Protein AF-A0A090RTE5-F1 (afdb_monomer_lite)

Structure (mmCIF, N/CA/C/O backbone):
data_AF-A0A090RTE5-F1
#
_entry.id   AF-A0A090RTE5-F1
#
loop_
_atom_site.group_PDB
_atom_site.id
_atom_site.type_symbol
_atom_site.label_atom_id
_atom_site.label_alt_id
_atom_site.label_comp_id
_atom_site.label_asym_id
_atom_site.label_entity_id
_atom_site.label_seq_id
_atom_site.pdbx_PDB_ins_code
_atom_site.Cartn_x
_atom_site.Cartn_y
_atom_site.Cartn_z
_atom_site.occupancy
_atom_site.B_iso_or_equiv
_atom_site.auth_seq_id
_atom_site.auth_comp_id
_atom_site.auth_asym_id
_atom_site.auth_atom_id
_atom_site.pdbx_PDB_model_num
ATOM 1 N N . MET A 1 1 ? 14.015 2.602 -26.929 1.00 35.00 1 MET A N 1
ATOM 2 C CA . MET A 1 1 ? 13.199 2.163 -25.782 1.00 35.00 1 MET A CA 1
ATOM 3 C C . MET A 1 1 ? 12.607 3.424 -25.193 1.00 35.00 1 MET A C 1
ATOM 5 O O . MET A 1 1 ? 13.375 4.236 -24.695 1.00 35.00 1 MET A O 1
ATOM 9 N N . SER A 1 2 ? 11.314 3.673 -25.407 1.00 33.59 2 SER A N 1
ATOM 10 C CA . SER A 1 2 ? 10.661 4.865 -24.858 1.00 33.59 2 SER A CA 1
ATOM 11 C C . SER A 1 2 ? 10.631 4.763 -23.338 1.00 33.59 2 SER A C 1
ATOM 13 O O . SER A 1 2 ? 10.265 3.712 -22.812 1.00 33.59 2 SER A O 1
ATOM 15 N N . LEU A 1 3 ? 11.028 5.843 -22.657 1.00 36.47 3 LEU A N 1
ATOM 16 C CA . LEU A 1 3 ? 10.610 6.089 -21.280 1.00 36.47 3 LEU A CA 1
ATOM 17 C C . LEU A 1 3 ? 9.085 5.937 -21.239 1.00 36.47 3 LEU A C 1
ATOM 19 O O . LEU A 1 3 ? 8.408 6.473 -22.116 1.00 36.47 3 LEU A O 1
ATOM 23 N N . LEU A 1 4 ? 8.571 5.185 -20.266 1.00 43.97 4 LEU A N 1
ATOM 24 C CA . LEU A 1 4 ? 7.146 5.133 -19.963 1.00 43.97 4 LEU A CA 1
ATOM 25 C C . LEU A 1 4 ? 6.580 6.561 -19.939 1.00 43.97 4 LEU A C 1
ATOM 27 O O . LEU A 1 4 ? 7.003 7.383 -19.127 1.00 43.97 4 LEU A O 1
ATOM 31 N N . ASP A 1 5 ? 5.613 6.832 -20.810 1.00 47.75 5 ASP A N 1
ATOM 32 C CA . ASP A 1 5 ? 4.724 7.981 -20.691 1.00 47.75 5 ASP A CA 1
ATOM 33 C C . ASP A 1 5 ? 3.800 7.734 -19.485 1.00 47.75 5 ASP A C 1
ATOM 35 O O . ASP A 1 5 ? 2.705 7.192 -19.606 1.00 47.75 5 ASP A O 1
ATOM 39 N N . LEU A 1 6 ? 4.273 8.072 -18.285 1.00 52.59 6 LEU A N 1
ATOM 40 C CA . LEU A 1 6 ? 3.440 8.225 -17.089 1.00 52.59 6 LEU A CA 1
ATOM 41 C C . LEU A 1 6 ? 2.962 9.679 -17.028 1.00 52.59 6 LEU A C 1
ATOM 43 O O . LEU A 1 6 ? 3.388 10.441 -16.165 1.00 52.59 6 LEU A O 1
A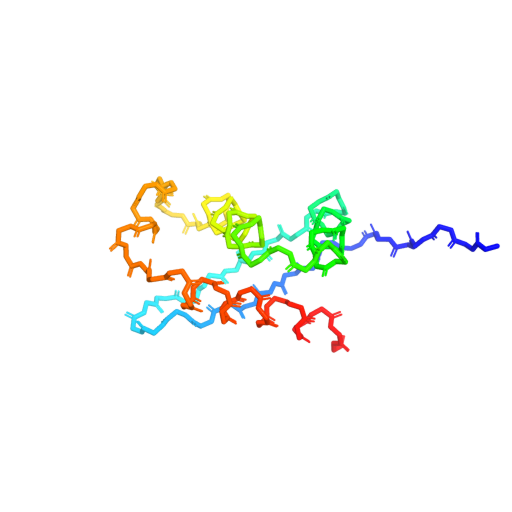TOM 47 N N . HIS A 1 7 ? 2.146 10.095 -17.999 1.00 51.34 7 HIS A N 1
ATOM 48 C CA . HIS A 1 7 ? 1.658 11.479 -18.067 1.00 51.34 7 HIS A CA 1
ATOM 49 C C . HIS A 1 7 ? 0.320 11.709 -17.369 1.00 51.34 7 HIS A C 1
ATOM 51 O O . HIS A 1 7 ? -0.077 12.863 -17.221 1.00 51.34 7 HIS A O 1
ATOM 57 N N . GLU A 1 8 ? -0.363 10.658 -16.913 1.00 53.34 8 GLU A N 1
ATOM 58 C CA . GLU A 1 8 ? -1.695 10.814 -16.338 1.00 53.34 8 GLU A CA 1
ATOM 59 C C . GLU A 1 8 ? -1.759 10.259 -14.912 1.00 53.34 8 GLU A C 1
ATOM 61 O O . GLU A 1 8 ? -1.415 9.089 -14.705 1.00 53.34 8 GLU A O 1
ATOM 66 N N . PRO A 1 9 ? -2.168 11.088 -13.928 1.00 57.47 9 PRO A N 1
ATOM 67 C CA . PRO A 1 9 ? -2.491 10.610 -12.592 1.00 57.47 9 PRO A CA 1
ATOM 68 C C . PRO A 1 9 ? -3.498 9.467 -12.704 1.00 57.47 9 PRO A C 1
ATOM 70 O O . PRO A 1 9 ? -4.571 9.623 -13.295 1.00 57.47 9 PRO A O 1
ATOM 73 N N . LYS A 1 10 ? -3.139 8.291 -12.184 1.00 63.44 10 LYS A N 1
ATOM 74 C CA . LYS A 1 10 ? -4.049 7.145 -12.166 1.00 63.44 10 LYS A CA 1
ATOM 75 C C . LYS A 1 10 ? -4.771 7.133 -10.833 1.00 63.44 10 LYS A C 1
ATOM 77 O O . LYS A 1 10 ? -4.161 6.895 -9.795 1.00 63.44 10 LYS A O 1
ATOM 82 N N . THR A 1 11 ? -6.078 7.372 -10.887 1.00 65.50 11 THR A N 1
ATOM 83 C CA . THR A 1 11 ? -6.956 7.213 -9.732 1.00 65.50 11 THR A CA 1
ATOM 84 C C . THR A 1 11 ? -7.329 5.750 -9.576 1.00 65.50 11 THR A C 1
ATOM 86 O O . THR A 1 11 ? -7.902 5.153 -10.488 1.00 65.50 11 THR A O 1
ATOM 89 N N . ILE A 1 12 ? -7.042 5.180 -8.411 1.00 65.00 12 ILE A N 1
ATOM 90 C CA . ILE A 1 12 ? -7.434 3.809 -8.092 1.00 65.00 12 ILE A CA 1
ATOM 91 C C . ILE A 1 12 ? -8.419 3.835 -6.939 1.00 65.00 12 ILE A C 1
ATOM 93 O O . ILE A 1 12 ? -8.187 4.482 -5.918 1.00 65.00 12 ILE A O 1
ATOM 97 N N . THR A 1 13 ? -9.531 3.135 -7.130 1.00 65.00 13 THR A N 1
ATOM 98 C CA . THR A 1 13 ? -10.524 2.909 -6.089 1.00 65.00 13 THR A CA 1
ATOM 99 C C . THR A 1 13 ? -10.142 1.661 -5.314 1.00 65.00 13 THR A C 1
ATOM 101 O O . THR A 1 13 ? -10.101 0.570 -5.880 1.00 65.00 13 THR A O 1
ATOM 104 N N . VAL A 1 14 ? -9.892 1.822 -4.019 1.00 65.00 14 VAL A N 1
ATOM 105 C CA . VAL A 1 14 ? -9.683 0.694 -3.109 1.00 65.00 14 VAL A CA 1
ATOM 106 C C . VAL A 1 14 ? -10.911 0.509 -2.241 1.00 65.00 14 VAL A C 1
ATOM 108 O O . VAL A 1 14 ? -11.356 1.440 -1.563 1.00 65.00 14 VAL A O 1
ATOM 111 N N . GLU A 1 15 ? -11.438 -0.714 -2.241 1.00 64.31 15 GLU A N 1
ATOM 112 C CA . GLU A 1 15 ? -12.460 -1.128 -1.291 1.00 64.31 15 GLU A CA 1
ATOM 113 C C . GLU A 1 15 ? -11.789 -1.611 -0.003 1.00 64.31 15 GLU A C 1
ATOM 115 O O . GLU A 1 15 ? -11.149 -2.661 0.054 1.00 64.31 15 GLU A O 1
ATOM 120 N N . LEU A 1 16 ? -11.942 -0.819 1.053 1.00 66.19 16 LEU A N 1
ATOM 121 C CA . LEU A 1 16 ? -11.543 -1.197 2.400 1.00 66.19 16 LEU A CA 1
ATOM 122 C C . LEU A 1 16 ? -12.747 -1.872 3.069 1.00 66.19 16 LEU A C 1
ATOM 124 O O . LEU A 1 16 ? -13.818 -1.271 3.148 1.00 66.19 16 LEU A O 1
ATOM 128 N N . LYS A 1 17 ? -12.601 -3.114 3.554 1.00 59.88 17 LYS A N 1
ATOM 129 C CA . LYS A 1 17 ? -13.706 -3.879 4.168 1.00 59.88 17 LYS A CA 1
ATOM 130 C C . LYS A 1 17 ? -14.389 -3.067 5.279 1.00 59.88 17 LYS A C 1
ATOM 132 O O . LYS A 1 17 ? -13.851 -2.908 6.370 1.00 59.88 17 LYS A O 1
ATOM 137 N N . GLY A 1 18 ? -15.594 -2.566 4.998 1.00 56.47 18 GLY A N 1
ATOM 138 C CA . GLY A 1 18 ? -16.403 -1.795 5.949 1.00 56.47 18 GLY A CA 1
ATOM 139 C C . GLY A 1 18 ? -16.033 -0.314 6.098 1.00 56.47 18 GLY A C 1
ATOM 140 O O . GLY A 1 18 ? -16.531 0.328 7.021 1.00 56.47 18 GLY A O 1
ATOM 141 N N . ARG A 1 19 ? -15.194 0.245 5.217 1.00 62.28 19 ARG A N 1
ATOM 142 C CA . ARG A 1 19 ? -14.835 1.674 5.194 1.00 62.28 19 ARG A CA 1
ATOM 143 C C . ARG A 1 19 ? -15.149 2.299 3.827 1.00 62.28 19 ARG A C 1
ATOM 145 O O . ARG A 1 19 ? -15.256 1.574 2.839 1.00 62.28 19 ARG A O 1
ATOM 152 N N . PRO A 1 20 ? -15.344 3.629 3.758 1.00 58.38 20 PRO A N 1
ATOM 153 C CA . PRO A 1 20 ? -15.554 4.313 2.487 1.00 58.38 20 PRO A CA 1
ATOM 154 C C . PRO A 1 20 ? -14.374 4.090 1.534 1.00 58.38 20 PRO A C 1
ATOM 156 O O . PRO A 1 20 ? -13.231 3.936 1.966 1.00 58.38 20 PRO A O 1
ATOM 159 N N . PHE A 1 21 ? -14.678 4.072 0.235 1.00 62.41 21 PHE A N 1
ATOM 160 C CA . PHE A 1 21 ? -13.682 3.956 -0.824 1.00 62.41 21 PHE A CA 1
ATOM 161 C C . PHE A 1 21 ? -12.607 5.032 -0.680 1.00 62.41 21 PHE A C 1
ATOM 163 O O . PHE A 1 21 ? -12.926 6.209 -0.501 1.00 62.41 21 PHE A O 1
ATOM 170 N N . VAL A 1 22 ? -11.345 4.628 -0.814 1.00 64.69 22 VAL A N 1
ATOM 171 C CA . VAL A 1 22 ? -10.227 5.570 -0.897 1.00 64.69 22 VAL A CA 1
ATOM 172 C C . VAL A 1 22 ? -9.855 5.727 -2.361 1.00 64.69 22 VAL A C 1
ATOM 174 O O . VAL A 1 22 ? -9.602 4.741 -3.056 1.00 64.69 22 VAL A O 1
ATOM 177 N N . PHE A 1 23 ? -9.857 6.974 -2.826 1.00 63.66 23 PHE A N 1
ATOM 178 C CA . PHE A 1 23 ? -9.319 7.344 -4.126 1.00 63.66 23 PHE A CA 1
ATOM 179 C C . PHE A 1 23 ? -7.855 7.688 -3.934 1.00 63.66 23 PHE A C 1
ATOM 181 O O . PHE A 1 23 ? -7.547 8.674 -3.274 1.00 63.66 23 PHE A O 1
ATOM 188 N N . VAL A 1 24 ? -6.966 6.881 -4.498 1.00 68.62 24 VAL A N 1
ATOM 189 C CA . VAL A 1 24 ? -5.532 7.174 -4.479 1.00 68.62 24 VAL A CA 1
ATOM 190 C C . VAL A 1 24 ? -5.129 7.721 -5.825 1.00 68.62 24 VAL A C 1
ATOM 192 O O . VAL A 1 24 ? -5.301 7.041 -6.837 1.00 68.62 24 VAL A O 1
ATOM 195 N N . ASP A 1 25 ? -4.612 8.944 -5.820 1.00 70.94 25 ASP A N 1
ATOM 196 C CA . ASP A 1 25 ? -3.936 9.540 -6.956 1.00 70.94 25 ASP A CA 1
ATOM 197 C C . ASP A 1 25 ? -2.451 9.153 -6.907 1.00 70.94 25 ASP A C 1
ATOM 199 O O . ASP A 1 25 ? -1.704 9.546 -6.005 1.00 70.94 25 ASP A O 1
ATOM 203 N N . LEU A 1 26 ? -2.035 8.310 -7.852 1.00 72.50 26 LEU A N 1
ATOM 204 C CA . LEU A 1 26 ? -0.642 7.911 -7.991 1.00 72.50 26 LEU A CA 1
ATOM 205 C C . LEU A 1 26 ? 0.102 8.874 -8.906 1.00 72.50 26 LEU A C 1
ATOM 207 O O . LEU A 1 26 ? -0.088 8.881 -10.124 1.00 72.50 26 LEU A O 1
ATOM 211 N N . SER A 1 27 ? 1.055 9.602 -8.325 1.00 76.75 27 SER A N 1
ATOM 212 C CA . SER A 1 27 ? 2.061 10.309 -9.113 1.00 76.75 27 SER A CA 1
ATOM 213 C C . SER A 1 27 ? 2.962 9.329 -9.879 1.00 76.75 27 SER A C 1
ATOM 215 O O . SER A 1 27 ? 3.188 8.191 -9.457 1.00 76.75 27 SER A O 1
ATOM 217 N N . ALA A 1 28 ? 3.566 9.794 -10.977 1.00 74.62 28 ALA A N 1
ATOM 218 C CA . ALA A 1 28 ? 4.521 9.004 -11.759 1.00 74.62 28 ALA A CA 1
ATOM 219 C C . ALA A 1 28 ? 5.674 8.439 -10.902 1.00 74.62 28 ALA A C 1
ATOM 221 O O . ALA A 1 28 ? 6.093 7.300 -11.095 1.00 74.62 28 ALA A O 1
ATOM 222 N N . ALA A 1 29 ? 6.156 9.206 -9.917 1.00 79.94 29 ALA A N 1
ATOM 223 C CA . ALA A 1 29 ? 7.216 8.775 -9.007 1.00 79.94 29 ALA A CA 1
ATOM 224 C C . ALA A 1 29 ? 6.762 7.643 -8.070 1.00 79.94 29 ALA A C 1
ATOM 226 O O . ALA A 1 29 ? 7.494 6.675 -7.871 1.00 79.94 29 ALA A O 1
ATOM 227 N N . GLN A 1 30 ? 5.546 7.735 -7.526 1.00 80.88 30 GLN A N 1
ATOM 228 C CA . GLN A 1 30 ? 4.965 6.683 -6.687 1.00 80.88 30 GLN A CA 1
ATOM 229 C C . GLN A 1 30 ? 4.692 5.404 -7.479 1.00 80.88 30 GLN A C 1
ATOM 231 O O . GLN A 1 30 ? 4.916 4.312 -6.967 1.00 80.88 30 GLN A O 1
ATOM 236 N N . TYR A 1 31 ? 4.263 5.532 -8.735 1.00 79.00 31 TYR A N 1
ATOM 237 C CA . TYR A 1 31 ? 4.079 4.387 -9.620 1.00 79.00 31 TYR A CA 1
ATOM 238 C C . TYR A 1 31 ? 5.401 3.655 -9.898 1.00 79.00 31 TYR A C 1
ATOM 240 O O . TYR A 1 31 ? 5.450 2.432 -9.799 1.00 79.00 31 TYR A O 1
ATOM 248 N N . ILE A 1 32 ? 6.485 4.386 -10.189 1.00 81.12 32 ILE A N 1
ATOM 249 C CA . ILE A 1 32 ? 7.822 3.792 -10.366 1.00 81.12 32 ILE A CA 1
ATOM 250 C C . ILE A 1 32 ? 8.263 3.087 -9.076 1.00 81.12 32 ILE A C 1
ATOM 252 O O . ILE A 1 32 ? 8.641 1.921 -9.116 1.00 81.12 32 ILE A O 1
ATOM 256 N N . LYS A 1 33 ? 8.110 3.748 -7.920 1.00 83.38 33 LYS A N 1
ATOM 257 C CA . LYS A 1 33 ? 8.424 3.166 -6.605 1.00 83.38 33 LYS A CA 1
ATOM 258 C C . LYS A 1 33 ? 7.626 1.881 -6.340 1.00 83.38 33 LYS A C 1
ATOM 260 O O . LYS A 1 33 ? 8.173 0.928 -5.797 1.00 83.38 33 LYS A O 1
ATOM 265 N N . LEU A 1 34 ? 6.357 1.827 -6.753 1.00 82.19 34 LEU A N 1
ATOM 266 C CA . LEU A 1 34 ? 5.518 0.630 -6.651 1.00 82.19 34 LEU A CA 1
ATOM 267 C C . LEU A 1 34 ? 6.052 -0.515 -7.514 1.00 82.19 34 LEU A C 1
ATOM 269 O O . LEU A 1 34 ? 6.137 -1.642 -7.031 1.00 82.19 34 LEU A O 1
ATOM 273 N N . GLN A 1 35 ? 6.450 -0.235 -8.756 1.00 78.88 35 GLN A N 1
ATOM 274 C CA . GLN A 1 35 ? 7.046 -1.240 -9.640 1.00 78.88 35 GLN A CA 1
ATOM 275 C C . GLN A 1 35 ? 8.368 -1.788 -9.094 1.00 78.88 35 GLN A C 1
ATOM 277 O O . GLN A 1 35 ? 8.571 -3.002 -9.119 1.00 78.88 35 GLN A O 1
ATOM 282 N N . ASP A 1 36 ? 9.234 -0.915 -8.577 1.00 84.75 36 ASP A N 1
ATOM 283 C CA . ASP A 1 36 ? 10.529 -1.308 -8.016 1.00 84.75 36 ASP A CA 1
ATOM 284 C C . ASP A 1 36 ? 10.343 -2.223 -6.797 1.00 84.75 36 ASP A C 1
ATOM 286 O O . ASP A 1 36 ? 10.888 -3.325 -6.748 1.00 84.75 36 ASP A O 1
ATOM 290 N N . VAL A 1 37 ? 9.481 -1.829 -5.855 1.00 85.69 37 VAL A N 1
ATOM 291 C CA . VAL A 1 37 ? 9.198 -2.617 -4.646 1.00 85.69 37 VAL A CA 1
ATOM 292 C C . VAL A 1 37 ? 8.539 -3.963 -4.976 1.00 85.69 37 VAL A C 1
ATOM 294 O O . VAL A 1 37 ? 8.841 -4.979 -4.348 1.00 85.69 37 VAL A O 1
ATOM 297 N N . MET A 1 38 ? 7.673 -4.013 -5.992 1.00 80.88 38 MET A N 1
ATOM 298 C CA . MET A 1 38 ? 7.126 -5.279 -6.489 1.00 80.88 38 MET A CA 1
ATOM 299 C C . MET A 1 38 ? 8.200 -6.191 -7.090 1.00 80.88 38 MET A C 1
ATOM 301 O O . MET A 1 38 ? 8.125 -7.409 -6.924 1.00 80.88 38 MET A O 1
ATOM 305 N N . ALA A 1 39 ? 9.184 -5.624 -7.793 1.00 82.44 39 ALA A N 1
ATOM 306 C CA . ALA A 1 39 ? 10.279 -6.383 -8.390 1.00 82.44 39 ALA A CA 1
ATOM 307 C C . ALA A 1 39 ? 11.228 -6.967 -7.329 1.00 82.44 39 ALA A C 1
ATOM 309 O O . ALA A 1 39 ? 11.782 -8.048 -7.531 1.00 82.44 39 ALA A O 1
ATOM 310 N N . GLU A 1 40 ? 11.377 -6.288 -6.189 1.00 85.00 40 GLU A N 1
ATOM 311 C CA . GLU A 1 40 ? 12.150 -6.764 -5.036 1.00 85.00 40 GLU A CA 1
ATOM 312 C C . GLU A 1 40 ? 11.481 -7.935 -4.295 1.00 85.00 40 GLU A C 1
ATOM 314 O O . GLU A 1 40 ? 12.151 -8.644 -3.544 1.00 85.00 40 GLU A O 1
ATOM 319 N N . ALA A 1 41 ? 10.184 -8.174 -4.529 1.00 80.00 41 ALA A N 1
ATOM 320 C CA . ALA A 1 41 ? 9.390 -9.223 -3.885 1.00 80.00 41 ALA A CA 1
ATOM 321 C C . ALA A 1 41 ? 9.451 -9.194 -2.342 1.00 80.00 41 ALA A C 1
ATOM 323 O O . ALA A 1 41 ? 9.279 -10.229 -1.693 1.00 80.00 41 ALA A O 1
ATOM 324 N N . ASP A 1 42 ? 9.677 -8.015 -1.751 1.00 86.25 42 ASP A N 1
ATOM 325 C CA . ASP A 1 42 ? 9.628 -7.805 -0.305 1.00 86.25 42 ASP A CA 1
ATOM 326 C C . ASP A 1 42 ? 8.196 -7.405 0.112 1.00 86.25 42 ASP A C 1
ATOM 328 O O . ASP A 1 42 ? 7.771 -6.265 -0.115 1.00 86.25 42 ASP A O 1
ATOM 332 N N . PRO A 1 43 ? 7.434 -8.315 0.751 1.00 81.69 43 PRO A N 1
ATOM 333 C CA . PRO A 1 43 ? 6.052 -8.050 1.146 1.00 81.69 43 PRO A CA 1
ATOM 334 C C . PRO A 1 43 ? 5.942 -6.937 2.194 1.00 81.69 43 PRO A C 1
ATOM 336 O O . PRO A 1 43 ? 4.923 -6.247 2.261 1.00 81.69 43 PRO A O 1
ATOM 339 N N . LYS A 1 44 ? 6.987 -6.724 3.003 1.00 85.94 44 LYS A N 1
ATOM 340 C CA . LYS A 1 44 ? 7.005 -5.674 4.017 1.00 85.94 44 LYS A CA 1
ATOM 341 C C . LYS A 1 44 ? 7.246 -4.315 3.376 1.00 85.94 44 LYS A C 1
ATOM 343 O O . LYS A 1 44 ? 6.517 -3.374 3.683 1.00 85.94 44 LYS A O 1
ATOM 348 N N . ALA A 1 45 ? 8.226 -4.213 2.479 1.00 87.88 45 ALA A N 1
ATOM 349 C CA . ALA A 1 45 ? 8.467 -2.984 1.724 1.00 87.88 45 ALA A CA 1
ATOM 350 C C . ALA A 1 45 ? 7.227 -2.584 0.909 1.00 87.88 45 ALA A C 1
ATOM 352 O O . ALA A 1 45 ? 6.838 -1.415 0.903 1.00 87.88 45 ALA A O 1
ATOM 353 N N . PHE A 1 46 ? 6.557 -3.570 0.303 1.00 87.31 46 PHE A N 1
ATOM 354 C CA . PHE A 1 46 ? 5.308 -3.361 -0.421 1.00 87.31 46 PHE A CA 1
ATOM 355 C C . PHE A 1 46 ? 4.214 -2.818 0.492 1.00 87.31 46 PHE A C 1
ATOM 357 O O . PHE A 1 46 ? 3.667 -1.754 0.216 1.00 87.31 46 PHE A O 1
ATOM 364 N N . ALA A 1 47 ? 3.954 -3.476 1.623 1.00 88.06 47 ALA A N 1
ATOM 365 C CA . ALA A 1 47 ? 2.947 -3.018 2.572 1.00 88.06 47 ALA A CA 1
ATOM 366 C C . ALA A 1 47 ? 3.221 -1.589 3.083 1.00 88.06 47 ALA A C 1
ATOM 368 O O . ALA A 1 47 ? 2.306 -0.772 3.130 1.00 88.06 47 ALA A O 1
ATOM 369 N N . HIS A 1 48 ? 4.477 -1.250 3.389 1.00 89.38 48 HIS A N 1
ATOM 370 C CA . HIS A 1 48 ? 4.854 0.110 3.789 1.00 89.38 48 HIS A CA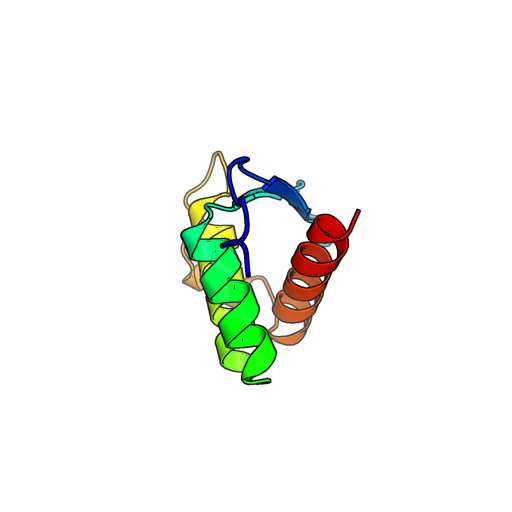 1
ATOM 371 C C . HIS A 1 48 ? 4.524 1.157 2.727 1.00 89.38 48 HIS A C 1
ATOM 373 O O . HIS A 1 48 ? 3.948 2.193 3.054 1.00 89.38 48 HIS A O 1
ATOM 379 N N . LEU A 1 49 ? 4.844 0.882 1.461 1.00 87.81 49 LEU A N 1
ATOM 380 C CA . LEU A 1 49 ? 4.511 1.793 0.372 1.00 87.81 49 LEU A CA 1
ATOM 381 C C . LEU A 1 49 ? 2.996 1.980 0.238 1.00 87.81 49 LEU A C 1
ATOM 383 O O . LEU A 1 49 ? 2.530 3.092 0.018 1.00 87.81 49 LEU A O 1
ATOM 387 N N . ILE A 1 50 ? 2.213 0.913 0.397 1.00 86.56 50 ILE A N 1
ATOM 388 C CA . ILE A 1 50 ? 0.752 1.004 0.346 1.00 86.56 50 ILE A CA 1
ATOM 389 C C . ILE A 1 50 ? 0.198 1.880 1.471 1.00 86.56 50 ILE A C 1
ATOM 391 O O . ILE A 1 50 ? -0.696 2.687 1.225 1.00 86.56 50 ILE A O 1
ATOM 395 N N . VAL A 1 51 ? 0.743 1.773 2.682 1.00 87.38 51 VAL A N 1
ATOM 396 C CA . VAL A 1 51 ? 0.347 2.642 3.799 1.00 87.38 51 VAL A CA 1
ATOM 397 C C . VAL A 1 51 ? 0.680 4.106 3.516 1.00 87.38 51 VAL A C 1
ATOM 399 O O . VAL A 1 51 ? -0.181 4.957 3.718 1.00 87.38 51 VAL A O 1
ATOM 402 N N . GLU A 1 52 ? 1.871 4.393 2.983 1.00 85.88 52 GLU A N 1
ATOM 403 C CA . GLU A 1 52 ? 2.277 5.746 2.567 1.00 85.88 52 GLU A CA 1
ATOM 404 C C . GLU A 1 52 ? 1.290 6.325 1.535 1.00 85.88 52 GLU A C 1
ATOM 406 O O . GLU A 1 52 ? 0.853 7.472 1.637 1.00 85.88 52 GLU A O 1
ATOM 411 N N . LEU A 1 53 ? 0.878 5.507 0.561 1.00 82.56 53 LEU A N 1
ATOM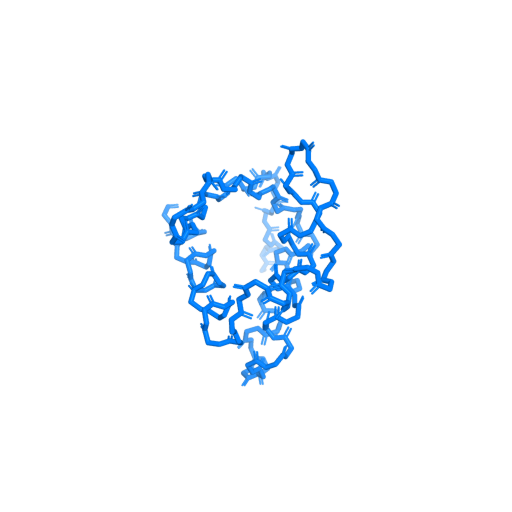 412 C CA . LEU A 1 53 ? -0.081 5.895 -0.472 1.00 82.56 53 LEU A CA 1
ATOM 413 C C . LEU A 1 53 ? -1.480 6.160 0.079 1.00 82.56 53 LEU A C 1
ATOM 415 O O . LEU A 1 53 ? -2.110 7.141 -0.318 1.00 82.56 53 LEU A O 1
ATOM 419 N N . LEU A 1 54 ? -1.959 5.303 0.979 1.00 80.12 54 LEU A N 1
ATOM 420 C CA . LEU A 1 54 ? -3.249 5.467 1.642 1.00 80.12 54 LEU A CA 1
ATOM 421 C C . LEU A 1 54 ? -3.252 6.724 2.522 1.00 80.12 54 LEU A C 1
ATOM 423 O O . LEU A 1 54 ? -4.160 7.542 2.395 1.00 80.12 54 LEU A O 1
ATOM 427 N N . ALA A 1 55 ? -2.219 6.926 3.344 1.00 80.06 55 ALA A N 1
ATOM 428 C CA . ALA A 1 55 ? -2.084 8.101 4.206 1.00 80.06 55 ALA A CA 1
ATOM 429 C C . ALA A 1 55 ? -2.071 9.410 3.400 1.00 80.06 55 ALA A C 1
ATOM 431 O O . ALA A 1 55 ? -2.701 10.389 3.791 1.00 80.06 55 ALA A O 1
ATOM 432 N N . ALA A 1 56 ? -1.412 9.418 2.237 1.00 76.00 56 ALA A N 1
ATOM 433 C CA . ALA A 1 56 ? -1.331 10.597 1.377 1.00 76.00 56 ALA A CA 1
ATOM 434 C C . ALA A 1 56 ? -2.645 10.948 0.649 1.00 76.00 56 ALA A C 1
ATOM 436 O O . ALA A 1 56 ? -2.780 12.067 0.157 1.00 76.00 56 ALA A O 1
ATOM 437 N N . ASN A 1 57 ? -3.595 10.011 0.539 1.00 71.31 57 ASN A N 1
ATOM 438 C CA . ASN A 1 57 ? -4.731 10.130 -0.382 1.00 71.31 57 ASN A CA 1
ATOM 439 C C . ASN A 1 57 ? -6.119 10.003 0.256 1.00 71.31 57 ASN A C 1
ATOM 441 O O . ASN A 1 57 ? -7.132 10.174 -0.427 1.00 71.31 57 ASN A O 1
ATOM 445 N N . ILE A 1 58 ? -6.210 9.738 1.557 1.00 67.25 58 ILE A N 1
ATOM 446 C CA . ILE A 1 58 ? -7.494 9.792 2.256 1.00 67.25 58 ILE A CA 1
ATOM 447 C C . ILE A 1 58 ? -7.930 11.261 2.352 1.00 67.25 58 ILE A C 1
ATOM 449 O O . ILE A 1 58 ? -7.496 12.029 3.207 1.00 67.25 58 ILE A O 1
ATOM 453 N N . GLN A 1 59 ? -8.795 11.678 1.426 1.00 53.59 59 GLN A N 1
ATOM 454 C CA . GLN A 1 59 ? -9.406 13.003 1.448 1.00 53.59 59 GLN A CA 1
ATOM 455 C C . GLN A 1 59 ? -10.388 13.103 2.623 1.00 53.59 59 GLN A C 1
ATOM 457 O O . GLN A 1 59 ? -11.472 12.525 2.580 1.00 53.59 59 GLN A O 1
ATOM 462 N N . GLY A 1 60 ? -10.033 13.877 3.651 1.00 51.88 60 GLY A N 1
ATOM 463 C CA . GLY A 1 60 ? -10.972 14.327 4.690 1.00 51.88 60 GLY A CA 1
ATOM 464 C C . GLY A 1 60 ? -10.564 14.029 6.131 1.00 51.88 60 GLY A C 1
ATOM 465 O O . GLY A 1 60 ? -11.030 14.722 7.030 1.00 51.88 60 GLY A O 1
ATOM 466 N N . GLU A 1 61 ? -9.652 13.086 6.347 1.00 54.75 61 GLU A N 1
ATOM 467 C CA . GLU A 1 61 ? -9.011 12.815 7.635 1.00 54.75 61 GLU A CA 1
ATOM 468 C C . GLU A 1 61 ? -7.549 12.470 7.342 1.00 54.75 61 GLU A C 1
ATOM 470 O O . GLU A 1 61 ? -7.286 11.530 6.595 1.00 54.75 61 GLU A O 1
ATOM 475 N N . GLU A 1 62 ? -6.594 13.222 7.901 1.00 54.62 62 GLU A N 1
ATOM 476 C CA . GLU A 1 62 ? -5.203 12.759 8.000 1.00 54.62 62 GLU A CA 1
ATOM 477 C C . GLU A 1 62 ? -5.203 11.510 8.894 1.00 54.62 62 GLU A C 1
ATOM 479 O O . GLU A 1 62 ? -5.007 11.592 10.106 1.00 54.62 62 GLU A O 1
ATOM 484 N N . LEU A 1 63 ? -5.492 10.344 8.312 1.00 64.94 63 LEU A N 1
ATOM 485 C CA . LEU A 1 63 ? -5.217 9.072 8.959 1.00 64.94 63 LEU A CA 1
ATOM 486 C C . LEU A 1 63 ? -3.696 8.935 8.981 1.00 64.94 63 LEU A C 1
ATOM 488 O O . LEU A 1 63 ? -3.062 8.749 7.941 1.00 64.94 63 LEU A O 1
ATOM 492 N N . ALA A 1 64 ? -3.111 9.067 10.170 1.00 73.75 64 ALA A N 1
ATOM 493 C CA . ALA A 1 64 ? -1.687 8.837 10.352 1.00 73.75 64 ALA A CA 1
ATOM 494 C C . ALA A 1 64 ? -1.348 7.399 9.927 1.00 73.75 64 ALA A C 1
ATOM 496 O O . ALA A 1 64 ? -2.154 6.488 10.130 1.00 73.75 64 ALA A O 1
ATOM 497 N N . GLU A 1 65 ? -0.149 7.171 9.384 1.00 79.88 65 GLU A N 1
ATOM 498 C CA . GLU A 1 65 ? 0.308 5.826 8.996 1.00 79.88 65 GLU A CA 1
ATOM 499 C C . GLU A 1 65 ? 0.105 4.805 10.129 1.00 79.88 65 GLU A C 1
ATOM 501 O O . GLU A 1 65 ? -0.308 3.671 9.892 1.00 79.88 65 GLU A O 1
ATOM 506 N N . GLU A 1 66 ? 0.317 5.235 11.375 1.00 81.31 66 GLU A N 1
ATOM 507 C CA . GLU A 1 66 ? 0.089 4.448 12.589 1.00 81.31 66 GLU A CA 1
ATOM 508 C C . GLU A 1 66 ? -1.351 3.928 12.690 1.00 81.31 66 GLU A C 1
ATOM 510 O O . GLU A 1 66 ? -1.565 2.754 12.974 1.00 81.31 66 GLU A O 1
ATOM 515 N N . GLN A 1 67 ? -2.346 4.756 12.371 1.00 78.81 67 GLN A N 1
ATOM 516 C CA . GLN A 1 67 ? -3.758 4.370 12.423 1.00 78.81 67 GLN A CA 1
ATOM 517 C C . GLN A 1 67 ? -4.121 3.370 11.324 1.00 78.81 67 GLN A C 1
ATOM 519 O O . GLN A 1 67 ? -5.038 2.570 11.497 1.00 78.81 67 GLN A O 1
ATOM 524 N N . ILE A 1 68 ? -3.409 3.395 10.195 1.00 80.69 68 ILE A N 1
ATOM 525 C CA . ILE A 1 68 ? -3.572 2.412 9.120 1.00 80.69 68 ILE A CA 1
ATOM 526 C C . ILE A 1 68 ? -2.981 1.070 9.566 1.00 80.69 68 ILE A C 1
ATOM 528 O O . ILE A 1 68 ? -3.641 0.043 9.422 1.00 80.69 68 ILE A O 1
ATOM 532 N N . TRP A 1 69 ? -1.800 1.075 10.187 1.00 84.50 69 TRP A N 1
ATOM 533 C CA . TRP A 1 69 ? -1.195 -0.132 10.762 1.00 84.50 69 TRP A CA 1
ATOM 534 C C . TRP A 1 69 ? -1.988 -0.723 11.933 1.00 84.50 69 TRP A C 1
ATOM 536 O O . TRP A 1 69 ? -1.984 -1.935 12.126 1.00 84.50 69 TRP A O 1
ATOM 546 N N . GLU A 1 70 ? -2.681 0.108 12.711 1.00 84.81 70 GLU A N 1
ATOM 547 C CA . GLU A 1 70 ? -3.601 -0.354 13.757 1.00 84.81 70 GLU A CA 1
ATOM 548 C C . GLU A 1 70 ? -4.920 -0.890 13.185 1.00 84.81 70 GLU A C 1
ATOM 550 O O . GLU A 1 70 ? -5.539 -1.782 13.769 1.00 84.81 70 GLU A O 1
ATOM 555 N N . ALA A 1 71 ? -5.368 -0.347 12.051 1.00 79.06 71 ALA A N 1
ATOM 556 C CA . ALA A 1 71 ? -6.634 -0.704 11.424 1.00 79.06 71 ALA A CA 1
ATOM 557 C C . ALA A 1 71 ? -6.567 -1.955 10.542 1.00 79.06 71 ALA A C 1
ATOM 559 O O . ALA A 1 71 ? -7.596 -2.610 10.374 1.00 79.06 71 ALA A O 1
ATOM 560 N N . PHE A 1 72 ? -5.406 -2.252 9.958 1.00 81.75 72 PHE A N 1
ATOM 561 C CA . PHE A 1 72 ? -5.241 -3.301 8.958 1.00 81.75 72 PHE A CA 1
ATOM 562 C C . PHE A 1 72 ? -4.041 -4.187 9.277 1.00 81.75 72 PHE A C 1
ATOM 564 O O . PHE A 1 72 ? -2.966 -3.717 9.648 1.00 81.75 72 PHE A O 1
ATOM 571 N N . SER A 1 73 ? -4.205 -5.490 9.072 1.00 86.94 73 SER A N 1
ATOM 572 C CA . SER A 1 73 ? -3.080 -6.420 9.076 1.00 86.94 73 SER A CA 1
ATOM 573 C C . SER A 1 73 ? -2.192 -6.228 7.842 1.00 86.94 73 SER A C 1
ATOM 575 O O . SER A 1 73 ? -2.617 -5.711 6.808 1.00 86.94 73 SER A O 1
ATOM 577 N N . ILE A 1 74 ? -0.943 -6.696 7.927 1.00 85.38 74 ILE A N 1
ATOM 578 C CA . ILE A 1 74 ? 0.001 -6.632 6.803 1.00 85.38 74 ILE A CA 1
ATOM 579 C C . ILE A 1 74 ? -0.513 -7.381 5.564 1.00 85.38 74 ILE A C 1
ATOM 581 O O . ILE A 1 74 ? -0.226 -6.966 4.445 1.00 85.38 74 ILE A O 1
ATOM 585 N N . ASP A 1 75 ? -1.281 -8.455 5.751 1.00 86.25 75 ASP A N 1
ATOM 586 C CA . ASP A 1 75 ? -1.865 -9.229 4.654 1.00 86.25 75 ASP A CA 1
ATOM 587 C C . ASP A 1 75 ? -2.985 -8.435 3.966 1.00 86.25 75 ASP A C 1
ATOM 589 O O . ASP A 1 75 ? -3.028 -8.370 2.741 1.00 86.25 75 ASP A O 1
ATOM 593 N N . GLU A 1 76 ? -3.832 -7.738 4.729 1.00 84.81 76 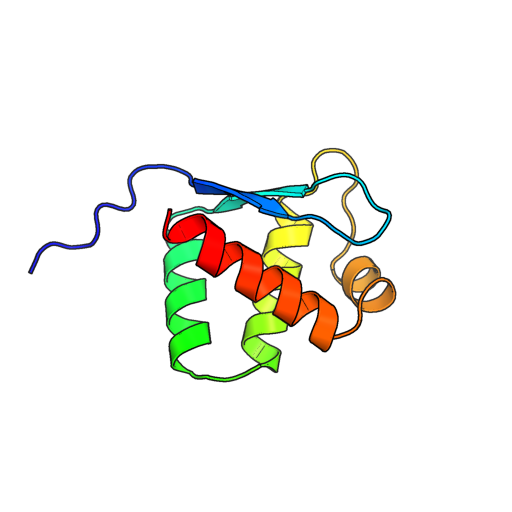GLU A N 1
ATOM 594 C CA . GLU A 1 76 ? -4.876 -6.863 4.174 1.00 84.81 76 GLU A CA 1
ATOM 595 C C . GLU A 1 76 ? -4.286 -5.672 3.411 1.00 84.81 76 GLU A C 1
ATOM 597 O O . GLU A 1 76 ? -4.754 -5.333 2.325 1.00 84.81 76 GLU A O 1
ATOM 602 N N . ILE A 1 77 ? -3.224 -5.060 3.942 1.00 85.12 77 ILE A N 1
ATOM 603 C CA . ILE A 1 77 ? -2.497 -3.979 3.265 1.00 85.12 77 ILE A CA 1
ATOM 604 C C . ILE A 1 77 ? -1.891 -4.485 1.948 1.00 85.12 77 ILE A C 1
ATOM 606 O O . ILE A 1 77 ? -1.950 -3.791 0.933 1.00 85.12 77 ILE A O 1
ATOM 610 N N . GLN A 1 78 ? -1.350 -5.704 1.925 1.00 83.75 78 GLN A N 1
ATOM 611 C CA . GLN A 1 78 ? -0.858 -6.314 0.689 1.00 83.75 78 GLN A CA 1
ATOM 612 C C . GLN A 1 78 ? -1.993 -6.607 -0.302 1.00 83.75 78 GLN A C 1
ATOM 614 O O . GLN A 1 78 ? -1.829 -6.333 -1.488 1.00 83.75 78 GLN A O 1
ATOM 619 N N . GLU A 1 79 ? -3.152 -7.101 0.146 1.00 85.19 79 GLU A N 1
ATOM 620 C CA . GLU A 1 79 ? -4.329 -7.302 -0.716 1.00 85.19 79 GLU A CA 1
ATOM 621 C C . GLU A 1 79 ? -4.792 -5.987 -1.361 1.00 85.19 79 GLU A C 1
ATOM 623 O O . GLU A 1 79 ? -5.056 -5.941 -2.564 1.00 85.19 79 GLU A O 1
ATOM 628 N N . ILE A 1 80 ? -4.832 -4.901 -0.586 1.00 81.38 80 ILE A N 1
ATOM 629 C CA . ILE A 1 80 ? -5.094 -3.542 -1.079 1.00 81.38 80 ILE A CA 1
ATOM 630 C C . ILE A 1 80 ? -4.032 -3.128 -2.110 1.00 81.38 80 ILE A C 1
ATOM 632 O O . ILE A 1 80 ? -4.354 -2.635 -3.191 1.00 81.38 80 ILE A O 1
ATOM 636 N N . GLY A 1 81 ? -2.763 -3.399 -1.808 1.00 81.50 81 GLY A N 1
ATOM 637 C CA . GLY A 1 81 ? -1.636 -3.260 -2.724 1.00 81.50 81 GLY A CA 1
ATOM 638 C C . GLY A 1 81 ? -1.85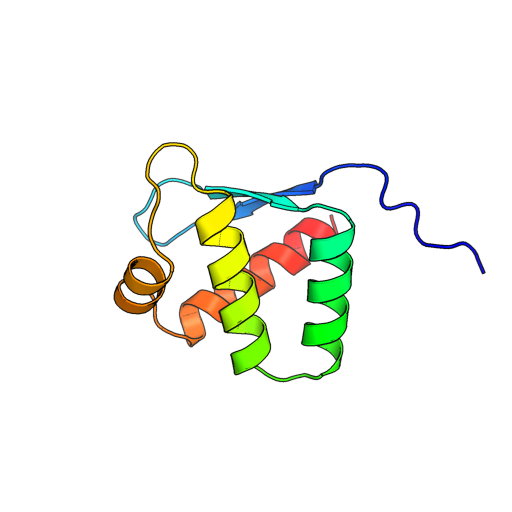0 -3.928 -4.073 1.00 81.50 81 GLY A C 1
ATOM 639 O O . GLY A 1 81 ? -1.649 -3.326 -5.126 1.00 81.50 81 GLY A O 1
ATOM 640 N N . LEU A 1 82 ? -2.289 -5.181 -4.060 1.00 81.88 82 LEU A N 1
ATOM 641 C CA . LEU A 1 82 ? -2.557 -5.943 -5.275 1.00 81.88 82 LEU A CA 1
ATOM 642 C C . LEU A 1 82 ? -3.744 -5.370 -6.054 1.00 81.88 82 LEU A C 1
ATOM 644 O O . LEU A 1 82 ? -3.710 -5.356 -7.287 1.00 81.88 82 LEU A O 1
ATOM 648 N N . GLN A 1 83 ? -4.756 -4.836 -5.362 1.00 77.62 83 GLN A N 1
ATOM 649 C CA . GLN A 1 83 ? -5.845 -4.106 -6.011 1.00 77.62 83 GLN A CA 1
ATOM 650 C C . GLN A 1 83 ? -5.326 -2.864 -6.744 1.00 77.62 83 GLN A C 1
ATOM 652 O O . GLN A 1 83 ? -5.718 -2.664 -7.896 1.00 77.62 83 GLN A O 1
ATOM 657 N N . PHE A 1 84 ? -4.379 -2.109 -6.161 1.00 74.62 84 PHE A N 1
ATOM 658 C CA . PHE A 1 84 ? -3.720 -0.996 -6.856 1.00 74.62 84 PHE A CA 1
ATOM 659 C C . PHE A 1 84 ? -3.120 -1.437 -8.192 1.00 74.62 84 PHE A C 1
ATOM 661 O O . PHE A 1 84 ? -3.438 -0.887 -9.243 1.00 74.62 84 PHE A O 1
ATOM 668 N N . VAL A 1 85 ? -2.313 -2.492 -8.170 1.00 73.75 85 VAL A N 1
ATOM 669 C CA . VAL A 1 85 ? -1.646 -3.034 -9.363 1.00 73.75 85 VAL A CA 1
ATOM 670 C C . VAL A 1 85 ? -2.650 -3.530 -10.406 1.00 73.75 85 VAL A C 1
ATOM 672 O O . VAL A 1 85 ? -2.488 -3.284 -11.605 1.00 73.75 85 VAL A O 1
ATOM 675 N N . SER A 1 86 ? -3.710 -4.207 -9.963 1.00 71.06 86 SER A N 1
ATOM 676 C CA . SER A 1 86 ? -4.751 -4.709 -10.861 1.00 71.06 86 SER A CA 1
ATOM 677 C C . SER A 1 86 ? -5.533 -3.574 -11.535 1.00 71.06 86 SER A C 1
ATOM 679 O O . SER A 1 86 ? -5.752 -3.630 -12.744 1.00 71.06 86 SER A O 1
ATOM 681 N N . GLY A 1 87 ? -5.857 -2.500 -10.803 1.00 65.50 87 GLY A N 1
ATOM 682 C CA . GLY A 1 87 ? -6.528 -1.315 -11.344 1.00 65.50 87 GLY A CA 1
ATOM 683 C C . GLY A 1 87 ? -5.657 -0.516 -12.319 1.00 65.50 87 GLY A C 1
ATOM 684 O O . GLY A 1 87 ? -6.171 0.128 -13.227 1.00 65.50 87 GLY A O 1
ATOM 685 N N . LEU A 1 88 ? -4.330 -0.607 -12.190 1.00 61.66 88 LEU A N 1
ATOM 686 C CA . LEU A 1 88 ? -3.372 0.015 -13.112 1.00 61.66 88 LEU A CA 1
ATOM 687 C C . LEU A 1 88 ? -3.280 -0.695 -14.473 1.00 61.66 88 LEU A C 1
ATOM 689 O O . LEU A 1 88 ? -2.769 -0.087 -15.419 1.00 61.66 88 LEU A O 1
ATOM 693 N N . SER A 1 89 ? -3.736 -1.949 -14.558 1.00 57.19 89 SER A N 1
ATOM 694 C CA . SER A 1 89 ? -3.614 -2.826 -15.734 1.00 57.19 89 SER A CA 1
ATOM 695 C C . SER A 1 89 ? -4.853 -2.828 -16.644 1.00 57.19 89 SER A C 1
ATOM 697 O O . SER A 1 89 ? -4.838 -3.510 -17.670 1.00 57.19 89 SER A O 1
ATOM 699 N N . GLY A 1 90 ? -5.916 -2.116 -16.249 1.00 47.44 90 GLY A N 1
ATOM 700 C CA . GLY A 1 90 ? -7.160 -1.949 -17.011 1.00 47.44 90 GLY A CA 1
ATOM 701 C C . GLY A 1 90 ? -7.131 -0.810 -18.019 1.00 47.44 90 GLY A C 1
ATOM 702 O O . GLY A 1 90 ? -6.298 0.115 -17.861 1.00 47.44 90 GLY A O 1
#

Radius of gyration: 12.91 Å; chains: 1; bounding box: 30×24×40 Å

Secondary structure (DSSP, 8-state):
-------S-EEEEE--TTSPPEEEEE-HHHHHHHHHHHHHT-HHHHHHHHHHHHHHH-TTS---HHHHHHHS-HHHHHHHHHHHHHHHT-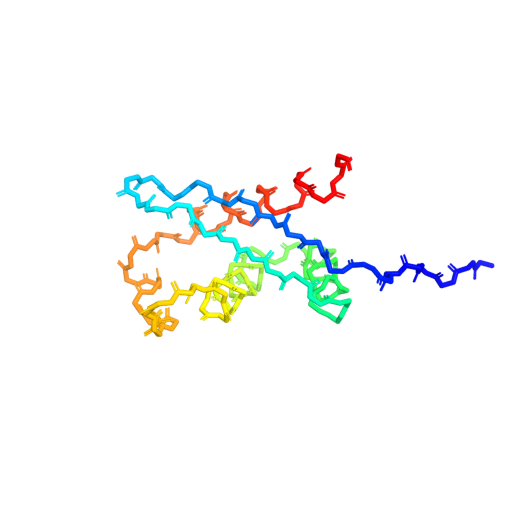

Sequence (90 aa):
MSLLDLHEPKTITVELKGRPFVFVDLSAAQYIKLQDVMAEADPKAFAHLIVELLAANIQGEELAEEQIWEAFSIDEIQEIGLQFVSGLSG

pLDDT: mean 72.31, std 13.67, range [33.59, 89.38]

Foldseek 3Di:
DDDPPPPDFQWAWFDDVPDDTWTFGDDPVLVVLLVVVVVVVDLVSLLLSLLVRRQVTRPPDNCDSVNVCVVDDSVSSVVSSVSVVVSVVD

Organism: NCBI:txid990268